Protein 6BQA (pdb70)

Sequence (102 aa):
STPIQQLLEHFLRQLQRKDPHGFFAFPVTDAIAPGYSMIIKHPMDFGTMKDKIVANEYKSVTEFKADFKLMCDNAMTYNRPDTVYYKLAKKILHAGFKMMSK

Structure (mmCIF, N/CA/C/O backbone):
data_6BQA
#
_entry.id   6BQA
#
_cell.length_a   24.785
_cell.length_b   34.114
_cell.length_c   39.867
_cell.angle_alpha   70.250
_cell.angle_beta   74.140
_cell.angle_gamma   74.560
#
_symmetry.space_group_name_H-M   'P 1'
#
loop_
_entity.id
_entity.type
_entity.pdbx_description
1 polymer 'Bromodomain-containing protein 9'
2 non-polymer 3-[6-(but-3-en-1-yl)-7-oxo-6,7-dihydro-1H-pyrrolo[2,3-c]pyridin-4-yl]-N,N-dimethylbenzamide
3 water water
#
loop_
_atom_site.group_PDB
_atom_site.id
_atom_site.type_symbol
_atom_site.label_atom_id
_atom_site.label_alt_id
_atom_site.label_comp_id
_atom_site.label_asym_id
_atom_site.label_entity_id
_atom_site.label_seq_id
_atom_site.pdbx_PDB_ins_code
_atom_site.Cartn_x
_atom_site.Cartn_y
_atom_site.Cartn_z
_atom_site.occupancy
_atom_site.B_iso_or_equiv
_atom_site.auth_seq_id
_atom_site.auth_comp_id
_atom_site.auth_asym_id
_atom_site.auth_atom_id
_atom_site.pdbx_PDB_model_num
ATOM 1 N N . SER A 1 1 ? -45.644 -51.779 -19.262 1.00 43.93 22 SER A N 1
ATOM 2 C CA . SER A 1 1 ? -46.657 -50.818 -18.844 1.00 44.94 22 SER A CA 1
ATOM 3 C C . SER A 1 1 ? -48.025 -51.224 -19.380 1.00 39.58 22 SER A C 1
ATOM 4 O O . SER A 1 1 ? -48.199 -51.415 -20.584 1.00 40.82 22 SER A O 1
ATOM 7 N N . THR A 1 2 ? -48.992 -51.359 -18.484 1.00 27.24 23 THR A N 1
ATOM 8 C CA . THR A 1 2 ? -50.333 -51.752 -18.880 1.00 21.23 23 THR A CA 1
ATOM 9 C C . THR A 1 2 ? -51.149 -50.530 -19.269 1.00 16.47 23 THR A C 1
ATOM 10 O O . THR A 1 2 ? -50.786 -49.393 -18.948 1.00 16.53 23 THR A O 1
ATOM 14 N N . PRO A 1 3 ? -52.265 -50.735 -19.972 1.00 15.49 24 PRO A N 1
ATOM 15 C CA . PRO A 1 3 ? -53.148 -49.599 -20.276 1.00 15.76 24 PRO A CA 1
ATOM 16 C C . PRO A 1 3 ? -53.561 -48.805 -19.048 1.00 13.59 24 PRO A C 1
ATOM 17 O O . PRO A 1 3 ? -53.607 -47.570 -19.104 1.00 13.46 24 PRO A O 1
ATOM 21 N N . ILE A 1 4 ? -53.862 -49.470 -17.931 1.00 14.12 25 ILE A N 1
ATOM 22 C CA . ILE A 1 4 ? -54.251 -48.724 -16.739 1.00 14.39 25 ILE A CA 1
ATOM 23 C C . ILE A 1 4 ? -53.092 -47.877 -16.229 1.00 12.84 25 ILE A C 1
ATOM 24 O O . ILE A 1 4 ? -53.273 -46.707 -15.877 1.00 11.72 25 ILE A O 1
ATOM 29 N N . GLN A 1 5 ? -51.881 -48.439 -16.198 1.00 13.22 26 GLN A N 1
ATOM 30 C CA . GLN A 1 5 ? -50.733 -47.649 -15.759 1.00 13.20 26 GLN A CA 1
ATOM 31 C C . GLN A 1 5 ? -50.549 -46.418 -16.642 1.00 12.69 26 GLN A C 1
ATOM 32 O O . GLN A 1 5 ? -50.261 -45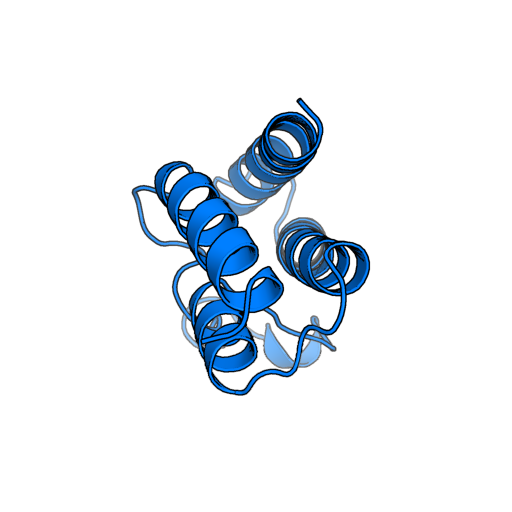.321 -16.147 1.00 13.10 26 GLN A O 1
ATOM 38 N N . GLN A 1 6 ? -50.727 -46.579 -17.955 1.00 13.14 27 GLN A N 1
ATOM 39 C CA . GLN A 1 6 ? -50.580 -45.451 -18.872 1.00 13.31 27 GLN A CA 1
ATOM 40 C C . GLN A 1 6 ? -51.612 -44.361 -18.595 1.00 11.23 27 GLN A C 1
ATOM 41 O O . GLN A 1 6 ? -51.287 -43.165 -18.618 1.00 12.34 27 GLN A O 1
ATOM 47 N N . LEU A 1 7 ? -52.867 -44.749 -18.358 1.00 11.69 28 LEU A N 1
ATOM 48 C CA . LEU A 1 7 ? -53.904 -43.763 -18.066 1.00 11.72 28 LEU A CA 1
ATOM 49 C C . LEU A 1 7 ? -53.624 -43.054 -16.748 1.00 10.30 28 LEU A C 1
ATOM 50 O O . LEU A 1 7 ? -53.778 -41.831 -16.647 1.00 10.82 28 LEU A O 1
ATOM 55 N N . LEU A 1 8 ? -53.206 -43.805 -15.728 1.00 10.18 29 LEU A N 1
ATOM 56 C CA . LEU A 1 8 ? -52.933 -43.185 -14.438 1.00 9.72 29 LEU A CA 1
ATOM 57 C C . LEU A 1 8 ? -51.731 -42.249 -14.508 1.00 10.45 29 LEU A C 1
ATOM 58 O O . LEU A 1 8 ? -51.730 -41.200 -13.852 1.00 10.44 29 LEU A O 1
ATOM 63 N N . GLU A 1 9 ? -50.696 -42.600 -15.278 1.00 10.80 30 GLU A N 1
ATOM 64 C CA . GLU A 1 9 ? -49.585 -41.669 -15.464 1.00 11.59 30 GLU A CA 1
ATOM 65 C C . GLU A 1 9 ? -50.065 -40.374 -16.104 1.00 10.68 30 GLU A C 1
ATOM 66 O O . GLU A 1 9 ? -49.597 -39.283 -15.752 1.00 11.63 30 GLU A O 1
ATOM 72 N N . HIS A 1 10 ? -51.004 -40.479 -17.049 1.00 11.19 31 HIS A N 1
ATOM 73 C CA . HIS A 1 10 ? -51.577 -39.297 -17.682 1.00 11.45 31 HIS A CA 1
ATOM 74 C C . HIS A 1 10 ? -52.338 -38.448 -16.666 1.00 10.41 31 HIS A C 1
ATOM 75 O O . HIS A 1 10 ? -52.123 -37.233 -16.572 1.00 11.62 31 HIS A O 1
ATOM 82 N N . PHE A 1 11 ? -53.232 -39.072 -15.886 1.00 10.95 32 PHE A N 1
ATOM 83 C CA . PHE A 1 11 ? -53.953 -38.322 -14.859 1.00 10.56 32 PHE A CA 1
ATOM 84 C C . PHE A 1 11 ? -52.990 -37.671 -13.874 1.00 10.32 32 PHE A C 1
ATOM 85 O O . PHE A 1 11 ? -53.167 -36.501 -13.501 1.00 10.67 32 PHE A O 1
ATOM 93 N N . LEU A 1 12 ? -51.966 -38.410 -13.433 1.00 10.19 33 LEU A N 1
ATOM 94 C CA . LEU A 1 12 ? -51.050 -37.860 -12.440 1.00 9.82 33 LEU A CA 1
ATOM 95 C C . LEU A 1 12 ? -50.305 -36.647 -12.990 1.00 10.35 33 LEU A C 1
ATOM 96 O O . LEU A 1 12 ? -50.126 -35.642 -12.286 1.00 10.67 33 LEU A O 1
ATOM 101 N N . ARG A 1 13 ? -49.868 -36.714 -14.249 1.00 10.74 34 ARG A N 1
ATOM 102 C CA . ARG A 1 13 ? -49.222 -35.557 -14.861 1.00 12.22 34 ARG A CA 1
ATOM 103 C C . ARG A 1 13 ? -50.143 -34.345 -14.830 1.00 11.53 34 ARG A C 1
ATOM 104 O O . ARG A 1 13 ? -49.726 -33.230 -14.486 1.00 12.58 34 ARG A O 1
ATOM 112 N N . GLN A 1 14 ? -51.408 -34.542 -15.195 1.00 11.71 35 GLN A N 1
ATOM 113 C CA . GLN A 1 14 ? -52.343 -33.424 -15.242 1.00 12.01 35 GLN A CA 1
ATOM 114 C C . GLN A 1 14 ? -52.637 -32.881 -13.847 1.00 11.24 35 GLN A C 1
ATOM 115 O O . GLN A 1 14 ? -52.790 -31.664 -13.669 1.00 12.95 35 GLN A O 1
ATOM 121 N N . LEU A 1 15 ? -52.729 -33.766 -12.850 1.00 11.13 36 LEU A N 1
ATOM 122 C CA . LEU A 1 15 ? -52.988 -33.316 -11.486 1.00 11.17 36 LEU A CA 1
ATOM 123 C C . LEU A 1 15 ? -51.808 -32.533 -10.928 1.00 10.50 36 LEU A C 1
ATOM 124 O O . LEU A 1 15 ? -51.997 -31.495 -10.280 1.00 10.90 36 LEU A O 1
ATOM 129 N N . GLN A 1 16 ? -50.582 -32.993 -11.186 1.00 10.58 37 GLN A N 1
ATOM 130 C CA . GLN A 1 16 ? -49.411 -32.323 -10.625 1.00 11.75 37 GLN A CA 1
ATOM 131 C C . GLN A 1 16 ? -49.221 -30.930 -11.208 1.00 12.37 37 GLN A C 1
ATOM 132 O O . GLN A 1 16 ? -48.680 -30.043 -10.532 1.00 13.35 37 GLN A O 1
ATOM 138 N N . ARG A 1 17 ? -49.666 -30.713 -12.449 1.00 11.94 38 ARG A N 1
ATOM 139 C CA . ARG A 1 17 ? -49.620 -29.375 -13.028 1.00 13.82 38 ARG A CA 1
ATOM 140 C C . ARG A 1 17 ? -50.420 -28.379 -12.200 1.00 12.13 38 ARG A C 1
ATOM 141 O O . ARG A 1 17 ? -50.159 -27.172 -12.265 1.00 13.76 38 ARG A O 1
ATOM 149 N N . LYS A 1 18 ? -51.419 -28.853 -11.456 1.00 11.08 39 LYS A N 1
ATOM 150 C CA . LYS A 1 18 ? -52.241 -27.986 -10.620 1.00 10.99 39 LYS A CA 1
ATOM 151 C C . LYS A 1 18 ? -51.588 -27.650 -9.283 1.00 10.53 39 LYS A C 1
ATOM 152 O O . LYS A 1 18 ? -52.189 -26.917 -8.485 1.00 11.53 39 LYS A O 1
ATOM 158 N N . ASP A 1 19 ? -50.382 -28.167 -9.027 1.00 9.73 40 ASP A N 1
ATOM 159 C CA . ASP A 1 19 ? -49.619 -27.907 -7.805 1.00 10.68 40 ASP A CA 1
ATOM 160 C C . ASP A 1 19 ? -48.246 -27.370 -8.206 1.00 9.27 40 ASP A C 1
ATOM 161 O O . ASP A 1 19 ? -47.219 -28.031 -8.011 1.00 10.59 40 ASP A O 1
ATOM 166 N N . PRO A 1 20 ? -48.193 -26.157 -8.764 1.00 10.20 41 PRO A N 1
ATOM 167 C CA . PRO A 1 20 ? -46.911 -25.656 -9.289 1.00 10.80 41 PRO A CA 1
ATOM 168 C C . PRO A 1 20 ? -45.842 -25.425 -8.230 1.00 9.64 41 PRO A C 1
ATOM 169 O O . PRO A 1 20 ? -44.654 -25.462 -8.568 1.00 11.34 41 PRO A O 1
ATOM 173 N N . HIS A 1 21 ? -46.209 -25.188 -6.971 1.00 9.82 42 HIS A N 1
ATOM 174 C CA . HIS A 1 21 ? -45.225 -25.063 -5.898 1.00 10.56 42 HIS A CA 1
ATOM 175 C C . HIS A 1 21 ? -44.731 -26.407 -5.378 1.00 10.61 42 HIS A C 1
ATOM 176 O O . HIS A 1 21 ? -43.794 -26.439 -4.570 1.00 12.05 42 HIS A O 1
ATOM 183 N N . GLY A 1 22 ? -45.338 -27.512 -5.798 1.00 9.67 43 GLY A N 1
ATOM 184 C CA . GLY A 1 22 ? -44.918 -28.815 -5.326 1.00 9.56 43 GLY A CA 1
ATOM 185 C C . GLY A 1 22 ? -45.228 -29.112 -3.874 1.00 8.72 43 GLY A C 1
ATOM 186 O O . GLY A 1 22 ? -44.569 -29.969 -3.277 1.00 9.14 43 GLY A O 1
ATOM 187 N N . PHE A 1 23 ? -46.255 -28.478 -3.298 1.00 8.84 44 PHE A N 1
ATOM 188 C CA . PHE A 1 23 ? -46.596 -28.768 -1.910 1.00 9.02 44 PHE A CA 1
ATOM 189 C C . PHE A 1 23 ? -47.001 -30.231 -1.717 1.00 8.71 44 PHE A C 1
ATOM 190 O O . PHE A 1 23 ? -46.775 -30.799 -0.635 1.00 9.41 44 PHE A O 1
ATOM 198 N N . PHE A 1 24 ? -47.633 -30.837 -2.730 1.00 9.16 45 PHE A N 1
ATOM 199 C CA . PHE A 1 24 ? -48.068 -32.227 -2.704 1.00 8.70 45 PHE A CA 1
ATOM 200 C C . PHE A 1 24 ? -47.034 -33.195 -3.297 1.00 8.13 45 PHE A C 1
ATOM 201 O O . PHE A 1 24 ? -47.332 -34.387 -3.458 1.00 9.02 45 PHE A O 1
ATOM 209 N N . ALA A 1 25 ? -45.817 -32.736 -3.600 1.00 8.47 46 ALA A N 1
ATOM 210 C CA . ALA A 1 25 ? -44.892 -33.556 -4.383 1.00 8.37 46 ALA A CA 1
ATOM 211 C C . ALA A 1 25 ? -44.329 -34.739 -3.600 1.00 8.52 46 ALA A C 1
ATOM 212 O O . ALA A 1 25 ? -44.051 -35.792 -4.200 1.00 9.28 46 ALA A O 1
ATOM 214 N N . PHE A 1 26 ? -44.135 -34.593 -2.293 1.00 8.41 47 PHE A N 1
ATOM 215 C CA . PHE A 1 26 ? -43.426 -35.574 -1.484 1.00 8.71 47 PHE A CA 1
ATOM 216 C C . PHE A 1 26 ? -44.125 -35.740 -0.141 1.00 8.46 47 PHE A C 1
ATOM 217 O O . PHE A 1 26 ? -44.905 -34.873 0.274 1.00 9.36 47 PHE A O 1
ATOM 225 N N . PRO A 1 27 ? -43.870 -36.841 0.565 1.00 8.50 48 PRO A N 1
ATOM 226 C CA . PRO A 1 27 ? -44.472 -36.989 1.899 1.00 9.44 48 PRO A CA 1
ATOM 227 C C . PRO A 1 27 ? -44.185 -35.779 2.788 1.00 8.75 48 PRO A C 1
ATOM 228 O O . PRO A 1 27 ? -43.076 -35.246 2.797 1.00 9.32 48 PRO A O 1
ATOM 232 N N . VAL A 1 28 ? -45.200 -35.360 3.557 1.00 9.56 49 VAL A N 1
ATOM 233 C CA . VAL A 1 28 ? -45.036 -34.264 4.519 1.00 9.55 49 VAL A CA 1
ATOM 234 C C . VAL A 1 28 ? -44.182 -34.728 5.694 1.00 10.89 49 VAL A C 1
ATOM 235 O O . VAL A 1 28 ? -44.452 -35.772 6.301 1.00 11.49 49 VAL A O 1
ATOM 239 N N . THR A 1 29 ? -43.159 -33.949 6.039 1.00 10.82 50 THR A N 1
ATOM 240 C CA . THR A 1 29 ? -42.339 -34.261 7.205 1.00 10.88 50 THR A CA 1
ATOM 241 C C . THR A 1 29 ? -42.836 -33.515 8.442 1.00 10.37 50 THR A C 1
ATOM 242 O O . THR A 1 29 ? -43.422 -32.434 8.348 1.00 11.41 50 THR A O 1
ATOM 246 N N . ASP A 1 30 ? -42.571 -34.099 9.615 1.00 12.02 51 ASP A N 1
ATOM 247 C CA . ASP A 1 30 ? -42.946 -33.447 10.868 1.00 12.18 51 ASP A CA 1
ATOM 248 C C . ASP A 1 30 ? -42.167 -32.156 11.087 1.00 12.58 51 ASP A C 1
ATOM 249 O O . ASP A 1 30 ? -42.646 -31.256 11.787 1.00 14.26 51 ASP A O 1
ATOM 254 N N . ALA A 1 31 ? -40.966 -32.046 10.515 1.00 13.11 52 ALA A N 1
ATOM 255 C CA . ALA A 1 31 ? -40.223 -30.797 10.637 1.00 14.33 52 ALA A CA 1
ATOM 256 C C . ALA A 1 31 ? -40.963 -29.652 9.961 1.00 13.99 52 ALA A C 1
ATOM 257 O O . ALA A 1 31 ? -40.980 -28.525 10.472 1.00 15.38 52 ALA A O 1
ATOM 259 N N . ILE A 1 32 ? -41.576 -29.922 8.807 1.00 12.92 53 ILE A N 1
ATOM 260 C CA . ILE A 1 32 ? -42.333 -28.895 8.103 1.00 12.65 53 ILE A CA 1
ATOM 261 C C . ILE A 1 32 ? -43.684 -28.663 8.766 1.00 12.05 53 ILE A C 1
ATOM 262 O O . ILE A 1 32 ? -44.167 -27.526 8.830 1.00 14.89 53 ILE A O 1
ATOM 267 N N . ALA A 1 33 ? -44.317 -29.729 9.250 1.00 11.98 54 ALA A N 1
ATOM 268 C CA . ALA A 1 33 ? -45.677 -29.682 9.782 1.00 11.49 54 ALA A CA 1
ATOM 269 C C . ALA A 1 33 ? -45.665 -30.372 11.140 1.00 10.96 54 ALA A C 1
ATOM 270 O O . ALA A 1 33 ? -45.859 -31.592 11.23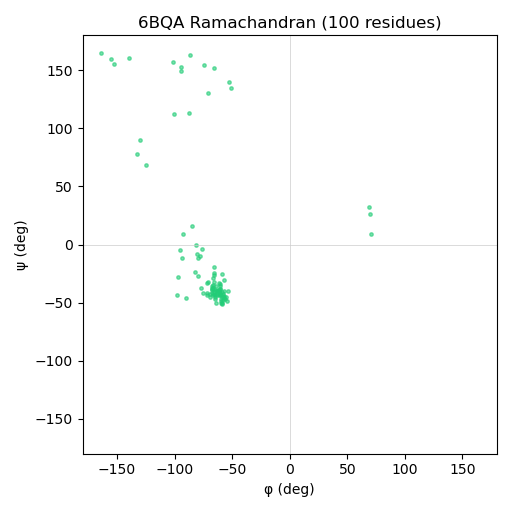1 1.00 11.78 54 ALA A O 1
ATOM 272 N N . PRO A 1 34 ? -45.424 -29.626 12.218 1.00 12.66 55 PRO A N 1
ATOM 273 C CA . PRO A 1 34 ? -45.239 -30.254 13.533 1.00 12.50 55 PRO A CA 1
ATOM 274 C C . PRO A 1 34 ? -46.356 -31.224 13.892 1.00 12.77 55 PRO A C 1
ATOM 275 O O . PRO A 1 34 ? -47.543 -30.932 13.724 1.00 14.29 55 PRO A O 1
ATOM 279 N N . GLY A 1 35 ? -45.957 -32.394 14.395 1.00 13.17 56 GLY A N 1
ATOM 280 C CA . GLY A 1 35 ? -46.894 -33.413 14.831 1.00 13.84 56 GLY A CA 1
ATOM 281 C C . GLY A 1 35 ? -47.671 -34.109 13.735 1.00 12.94 56 GLY A C 1
ATOM 282 O O . GLY A 1 35 ? -48.586 -34.880 14.043 1.00 14.45 56 GLY A O 1
ATOM 283 N N . TYR A 1 36 ? -47.323 -33.885 12.465 1.00 12.60 57 TYR A N 1
ATOM 284 C CA . TYR A 1 36 ? -48.137 -34.385 11.357 1.00 11.41 57 TYR A CA 1
ATOM 285 C C . TYR A 1 36 ? -48.370 -35.889 11.457 1.00 12.31 57 TYR A C 1
ATOM 286 O O . TYR A 1 36 ? -49.505 -36.361 11.317 1.00 13.44 57 TYR A O 1
ATOM 295 N N . SER A 1 37 ? -47.303 -36.661 11.689 1.00 13.13 58 SER A N 1
ATOM 296 C CA . SER A 1 37 ? -47.397 -38.117 11.656 1.00 13.96 58 SER A CA 1
ATOM 297 C C . SER A 1 37 ? -48.268 -38.682 12.769 1.00 15.70 58 SER A C 1
ATOM 298 O O . SER A 1 37 ? -48.710 -39.832 12.670 1.00 17.58 58 SER A O 1
ATOM 301 N N . MET A 1 38 ? -48.512 -37.917 13.826 1.00 15.04 59 MET A N 1
ATOM 302 C CA . MET A 1 38 ? -49.382 -38.381 14.897 1.00 16.61 59 MET A CA 1
ATOM 303 C C . MET A 1 38 ? -50.827 -37.938 14.715 1.00 19.25 59 MET A C 1
ATOM 304 O O . MET A 1 38 ? -51.712 -38.443 15.416 1.00 22.67 59 MET A O 1
ATOM 309 N N . ILE A 1 39 ? -51.084 -37.026 13.784 1.00 15.31 60 ILE A N 1
ATOM 310 C CA . ILE A 1 39 ? -52.431 -36.573 13.476 1.00 16.15 60 ILE A CA 1
ATOM 311 C C . ILE A 1 39 ? -53.004 -37.299 12.266 1.00 16.18 60 ILE A C 1
ATOM 312 O O . ILE A 1 39 ? -54.162 -37.718 12.282 1.00 19.49 60 ILE A O 1
ATOM 317 N N . ILE A 1 40 ? -52.204 -37.462 11.218 1.00 12.58 61 ILE A N 1
ATOM 318 C CA . ILE A 1 40 ? -52.649 -38.036 9.955 1.00 12.40 61 ILE A CA 1
ATOM 319 C C . ILE A 1 40 ? -52.206 -39.493 9.921 1.00 13.35 61 ILE A C 1
ATOM 320 O O . ILE A 1 40 ? -51.009 -39.786 9.825 1.00 15.81 61 ILE A O 1
ATOM 325 N N . LYS A 1 41 ? -53.173 -40.413 9.974 1.00 14.21 62 LYS A N 1
ATOM 326 C CA . LYS A 1 41 ? -52.857 -41.830 10.095 1.00 14.15 62 LYS A CA 1
ATOM 327 C C . LYS A 1 41 ? -52.505 -42.498 8.771 1.00 13.38 62 LYS A C 1
ATOM 328 O O . LYS A 1 41 ? -51.816 -43.525 8.781 1.00 14.26 62 LYS A O 1
ATOM 334 N N . HIS A 1 42 ? -52.951 -41.951 7.643 1.00 11.55 63 HIS A N 1
ATOM 335 C CA . HIS A 1 42 ? -52.730 -42.554 6.331 1.00 11.55 63 HIS A CA 1
ATOM 336 C C . HIS A 1 42 ? -52.229 -41.471 5.388 1.00 9.91 63 HIS A C 1
ATOM 337 O O . HIS A 1 42 ? -52.990 -40.943 4.568 1.00 10.33 63 HIS A O 1
ATOM 344 N N . PRO A 1 43 ? -50.953 -41.114 5.482 1.00 9.94 64 PRO A N 1
ATOM 345 C CA . PRO A 1 43 ? -50.418 -40.042 4.630 1.00 9.65 64 PRO A CA 1
ATOM 346 C C . PRO A 1 43 ? -50.414 -40.433 3.158 1.00 9.30 64 PRO A C 1
ATOM 347 O O . PRO A 1 43 ? -50.333 -41.615 2.810 1.00 10.22 64 PRO A O 1
ATOM 351 N N . MET A 1 44 ? -50.520 -39.425 2.293 1.00 9.49 65 MET A N 1
ATOM 352 C CA . MET A 1 44 ? -50.440 -39.648 0.859 1.00 9.16 65 MET A CA 1
ATOM 353 C C . MET A 1 44 ? -49.929 -38.377 0.192 1.00 9.26 65 MET A C 1
ATOM 354 O O . MET A 1 44 ? -50.082 -37.270 0.722 1.00 9.38 65 MET A O 1
ATOM 359 N N . ASP A 1 45 ? -49.321 -38.548 -0.983 1.00 9.24 66 ASP A N 1
ATOM 360 C CA . ASP A 1 45 ? -48.711 -37.458 -1.744 1.00 9.65 66 ASP A CA 1
ATOM 361 C C . ASP A 1 45 ? -48.480 -37.956 -3.167 1.00 8.86 66 ASP A C 1
ATOM 362 O O . ASP A 1 45 ? -48.532 -39.158 -3.431 1.00 9.12 66 ASP A O 1
ATOM 367 N N . PHE A 1 46 ? -48.218 -37.015 -4.089 1.00 8.85 67 PHE A N 1
ATOM 368 C CA . PHE A 1 46 ? -48.079 -37.377 -5.500 1.00 9.00 67 PHE A CA 1
ATOM 369 C C . PHE A 1 46 ? -46.855 -38.263 -5.758 1.00 8.92 67 PHE A C 1
ATOM 370 O O . PHE A 1 46 ? -46.870 -39.066 -6.703 1.00 9.94 67 PHE A O 1
ATOM 378 N N . GLY A 1 47 ? -45.773 -38.093 -4.990 1.00 9.75 68 GLY A N 1
ATOM 379 C CA . GLY A 1 47 ? -44.599 -38.930 -5.195 1.00 10.58 68 GLY A CA 1
ATOM 380 C C . GLY A 1 47 ? -44.864 -40.380 -4.845 1.00 10.29 68 GLY A C 1
ATOM 381 O O . GLY A 1 47 ? -44.466 -41.298 -5.577 1.00 10.68 68 GLY A O 1
ATOM 382 N N . THR A 1 48 ? -45.550 -40.603 -3.721 1.00 9.92 69 THR A N 1
ATOM 383 C CA . THR A 1 48 ? -45.991 -41.946 -3.369 1.00 9.92 69 THR A CA 1
ATOM 384 C C . THR A 1 48 ? -46.932 -42.514 -4.428 1.00 9.21 69 THR A C 1
ATOM 385 O O . THR A 1 48 ? -46.835 -43.696 -4.786 1.00 9.86 69 THR A O 1
ATOM 389 N N . MET A 1 49 ? -47.857 -41.692 -4.936 1.00 9.07 70 MET A N 1
ATOM 390 C CA . MET A 1 49 ? -48.777 -42.164 -5.969 1.00 9.42 70 MET A CA 1
ATOM 391 C C . MET A 1 49 ? -48.028 -42.614 -7.220 1.00 8.65 70 MET A C 1
ATOM 392 O O . MET A 1 49 ? -48.354 -43.655 -7.802 1.00 9.45 70 MET A O 1
ATOM 397 N N . LYS A 1 50 ? -47.014 -41.849 -7.646 1.00 9.07 71 LYS A N 1
ATOM 398 C CA . LYS A 1 50 ? -46.201 -42.260 -8.791 1.00 9.64 71 LYS A CA 1
ATOM 399 C C . LYS A 1 50 ? -45.556 -43.619 -8.544 1.00 9.71 71 LYS A C 1
ATOM 400 O O . LYS A 1 50 ? -45.584 -44.505 -9.410 1.00 10.30 71 LYS A O 1
ATOM 406 N N . ASP A 1 51 ? -44.952 -43.796 -7.367 1.00 9.66 72 ASP A N 1
ATOM 407 C CA . ASP A 1 51 ? -44.326 -45.077 -7.061 1.00 9.58 72 ASP A CA 1
ATOM 408 C C . ASP A 1 51 ? -45.347 -46.210 -7.089 1.00 9.40 72 ASP A C 1
ATOM 409 O O . ASP A 1 51 ? -45.043 -47.320 -7.548 1.00 10.46 72 ASP A O 1
ATOM 414 N N . LYS A 1 52 ? -46.565 -45.952 -6.609 1.00 9.18 73 LYS A N 1
ATOM 415 C CA . LYS A 1 52 ? -47.602 -46.979 -6.633 1.00 9.83 73 LYS A CA 1
ATOM 416 C C . LYS A 1 52 ? -48.035 -47.323 -8.059 1.00 9.64 73 LYS A C 1
ATOM 417 O O . LYS A 1 52 ? -48.299 -48.494 -8.357 1.00 10.54 73 LYS A O 1
ATOM 423 N N . ILE A 1 53 ? -48.122 -46.328 -8.952 1.00 9.75 74 ILE A N 1
ATOM 424 C CA . ILE A 1 53 ? -48.417 -46.634 -10.353 1.00 10.49 74 ILE A CA 1
ATOM 425 C C . ILE A 1 53 ? -47.360 -47.570 -10.916 1.00 10.75 74 ILE A C 1
ATOM 426 O O . ILE A 1 53 ? -47.674 -48.608 -11.515 1.00 11.86 74 ILE A O 1
ATOM 431 N N . VAL A 1 54 ? -46.086 -47.205 -10.747 1.00 10.60 75 VAL A N 1
ATOM 432 C CA . VAL A 1 54 ? -44.996 -47.968 -11.346 1.00 11.85 75 VAL A CA 1
ATOM 433 C C . VAL A 1 54 ? -44.938 -49.375 -10.761 1.00 11.30 75 VAL A C 1
ATOM 434 O O . VAL A 1 54 ? -44.625 -50.348 -11.463 1.00 13.35 75 VAL A O 1
ATOM 438 N N . ALA A 1 55 ? -45.250 -49.506 -9.469 1.00 11.17 76 ALA A N 1
ATOM 439 C CA . ALA A 1 55 ? -45.290 -50.801 -8.798 1.00 11.89 76 ALA A CA 1
ATOM 440 C C . ALA A 1 55 ? -46.534 -51.611 -9.140 1.00 10.96 76 ALA A C 1
ATOM 441 O O . ALA A 1 55 ? -46.635 -52.763 -8.698 1.00 12.93 76 ALA A O 1
ATOM 443 N N . ASN A 1 56 ? -47.463 -51.045 -9.916 1.00 12.35 77 ASN A N 1
ATOM 444 C CA . ASN A 1 56 ? -48.684 -51.721 -10.355 1.00 13.09 77 ASN A CA 1
ATOM 445 C C . ASN A 1 56 ? -49.668 -51.978 -9.215 1.00 12.57 77 ASN A C 1
ATOM 446 O O . ASN A 1 56 ? -50.415 -52.960 -9.244 1.00 14.08 77 ASN A O 1
ATOM 451 N N . GLU A 1 57 ? -49.696 -51.088 -8.222 1.00 11.45 78 GLU A N 1
ATOM 452 C CA . GLU A 1 57 ? -50.598 -51.249 -7.085 1.00 12.02 78 GLU A CA 1
ATOM 453 C C . GLU A 1 57 ? -52.026 -50.815 -7.387 1.00 12.59 78 GLU A C 1
ATOM 454 O O . GLU A 1 57 ? -52.960 -51.299 -6.733 1.00 15.31 78 GLU A O 1
ATOM 460 N N . TYR A 1 58 ? -52.230 -49.893 -8.326 1.00 10.18 79 TYR A N 1
ATOM 461 C CA . TYR A 1 58 ? -53.577 -49.434 -8.650 1.00 9.70 79 TYR A CA 1
ATOM 462 C C . TYR A 1 58 ? -54.163 -50.355 -9.714 1.00 11.14 79 TYR A C 1
ATOM 463 O O . TYR A 1 58 ? -53.681 -50.394 -10.852 1.00 14.32 79 TYR A O 1
ATOM 472 N N . LYS A 1 59 ? -55.200 -51.102 -9.349 1.00 11.28 80 LYS A N 1
ATOM 473 C CA . LYS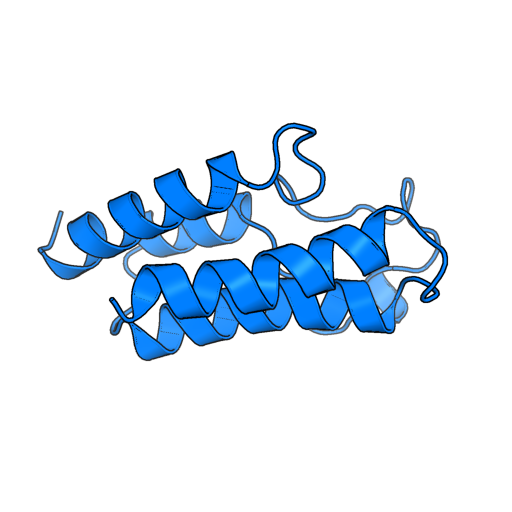 A 1 59 ? -55.837 -52.015 -10.285 1.00 12.19 80 LYS A CA 1
ATOM 474 C C . LYS A 1 59 ? -57.057 -51.408 -10.964 1.00 12.93 80 LYS A C 1
ATOM 475 O O . LYS A 1 59 ? -57.632 -52.047 -11.854 1.00 15.47 80 LYS A O 1
ATOM 481 N N . SER A 1 60 ? -57.455 -50.197 -10.574 1.00 12.64 81 SER A N 1
ATOM 482 C CA . SER A 1 60 ? -58.580 -49.507 -11.185 1.00 12.87 81 SER A CA 1
ATOM 483 C C . SER A 1 60 ? -58.415 -48.009 -10.990 1.00 11.26 81 SER A C 1
ATOM 484 O O . SER A 1 60 ? -57.702 -47.550 -10.090 1.00 11.82 81 SER A O 1
ATOM 487 N N . VAL A 1 61 ? -59.105 -47.244 -11.837 1.00 12.61 82 VAL A N 1
ATOM 488 C CA . VAL A 1 61 ? -59.137 -45.796 -11.667 1.0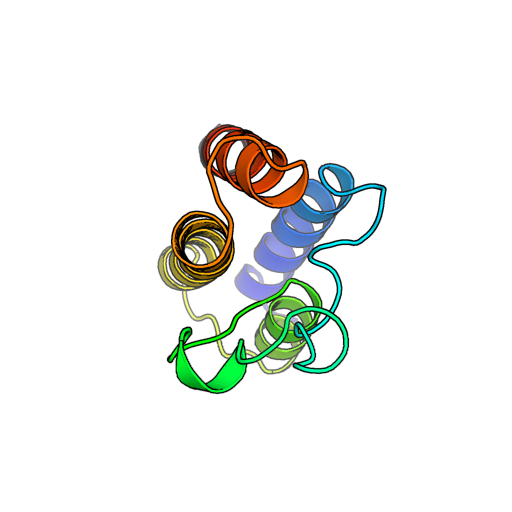0 11.66 82 VAL A CA 1
ATOM 489 C C . VAL A 1 61 ? -59.739 -45.432 -10.313 1.00 10.88 82 VAL A C 1
ATOM 490 O O . VAL A 1 61 ? -59.325 -44.457 -9.670 1.00 11.40 82 VAL A O 1
ATOM 494 N N . THR A 1 62 ? -60.731 -46.205 -9.858 1.00 10.71 83 THR A N 1
ATOM 495 C CA . THR A 1 62 ? -61.349 -45.938 -8.560 1.00 10.73 83 THR A CA 1
ATOM 496 C C . THR A 1 62 ? -60.322 -45.955 -7.426 1.00 9.65 83 THR A C 1
ATOM 497 O O . THR A 1 62 ? -60.335 -45.080 -6.550 1.00 9.74 83 THR A O 1
ATOM 501 N N . GLU A 1 63 ? -59.421 -46.944 -7.418 1.00 9.63 84 GLU A N 1
ATOM 502 C CA . GLU A 1 63 ? -58.389 -46.997 -6.380 1.00 9.88 84 GLU A CA 1
ATOM 503 C C . GLU A 1 63 ? -57.476 -45.776 -6.437 1.00 8.78 84 GLU A C 1
ATOM 504 O O . GLU A 1 63 ? -57.076 -45.237 -5.396 1.00 9.34 84 GLU A O 1
ATOM 510 N N . PHE A 1 64 ? -57.127 -45.341 -7.650 1.00 9.04 85 PHE A N 1
ATOM 511 C CA . PHE A 1 64 ? -56.268 -44.170 -7.815 1.00 8.84 85 PHE A CA 1
ATOM 512 C C . PHE A 1 64 ? -56.954 -42.907 -7.299 1.00 9.23 85 PHE A C 1
ATOM 513 O O . PHE A 1 64 ? -56.360 -42.119 -6.550 1.00 9.65 85 PHE A O 1
ATOM 521 N N . LYS A 1 65 ? -58.216 -42.709 -7.682 1.00 9.13 86 LYS A N 1
ATOM 522 C CA . LYS A 1 65 ? -58.955 -41.531 -7.232 1.00 9.00 86 LYS A CA 1
ATOM 523 C C . LYS A 1 65 ? -59.085 -41.497 -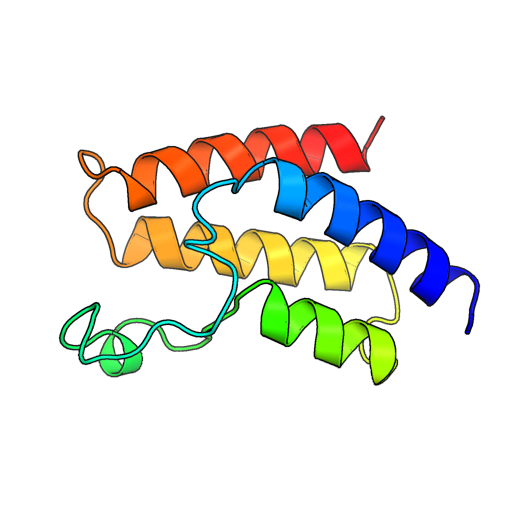5.718 1.00 8.98 86 LYS A C 1
ATOM 524 O O . LYS A 1 65 ? -59.059 -40.412 -5.118 1.00 9.49 86 LYS A O 1
ATOM 530 N N . ALA A 1 66 ? -59.202 -42.664 -5.082 1.00 9.07 87 ALA A N 1
ATOM 531 C CA . ALA A 1 66 ? -59.314 -42.690 -3.630 1.00 9.03 87 ALA A CA 1
ATOM 532 C C . ALA A 1 66 ? -58.034 -42.195 -2.963 1.00 8.02 87 ALA A C 1
ATOM 533 O O . ALA A 1 66 ? -58.097 -41.519 -1.928 1.00 9.33 87 ALA A O 1
ATOM 535 N N . ASP A 1 67 ? -56.863 -42.538 -3.514 1.00 8.63 88 ASP A N 1
ATOM 536 C CA . ASP A 1 67 ? -55.618 -42.016 -2.957 1.00 8.70 88 ASP A CA 1
ATOM 537 C C . ASP A 1 67 ? -55.503 -40.514 -3.185 1.00 8.40 88 ASP A C 1
ATOM 538 O O . ASP A 1 67 ? -55.025 -39.786 -2.307 1.00 9.01 88 ASP A O 1
ATOM 543 N N . PHE A 1 68 ? -55.926 -40.027 -4.356 1.00 8.51 89 PHE A N 1
ATOM 544 C CA . PHE A 1 68 ? -55.925 -38.589 -4.590 1.00 8.76 89 PHE A CA 1
ATOM 545 C C . PHE A 1 68 ? -56.801 -37.871 -3.568 1.00 8.62 89 PHE A C 1
ATOM 546 O O . PHE A 1 68 ? -56.398 -36.856 -2.977 1.00 8.91 89 PHE A O 1
ATOM 554 N N . LYS A 1 69 ? -58.011 -38.386 -3.340 1.00 8.42 90 LYS A N 1
ATOM 555 C CA . LYS A 1 69 ? -58.906 -37.775 -2.365 1.00 8.92 90 LYS A CA 1
ATOM 556 C C . LYS A 1 69 ? -58.333 -37.850 -0.953 1.00 8.56 90 LYS A C 1
ATOM 557 O O . LYS A 1 69 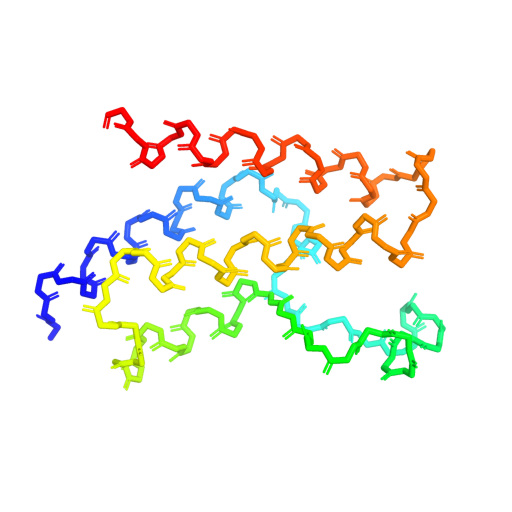? -58.460 -36.897 -0.173 1.00 9.77 90 LYS A O 1
ATOM 563 N N . LEU A 1 70 ? -57.715 -38.979 -0.599 1.00 9.08 91 LEU A N 1
ATOM 564 C CA . LEU A 1 70 ? -57.071 -39.110 0.706 1.00 9.60 91 LEU A CA 1
ATOM 565 C C . LEU A 1 70 ? -56.039 -38.008 0.915 1.00 9.63 91 LEU A C 1
ATOM 566 O O . LEU A 1 70 ? -55.980 -37.383 1.981 1.00 9.57 91 LEU A O 1
ATOM 571 N N . MET A 1 71 ? -55.201 -37.780 -0.091 1.00 9.27 92 MET A N 1
ATOM 572 C CA . MET A 1 71 ? -54.196 -36.726 -0.017 1.00 9.68 92 MET A CA 1
ATOM 573 C C . MET A 1 71 ? -54.834 -35.367 0.281 1.00 9.09 92 MET A C 1
ATOM 574 O O . MET A 1 71 ? -54.344 -34.602 1.122 1.00 9.13 92 MET A O 1
ATOM 579 N N . CYS A 1 72 ? -55.928 -35.046 -0.414 1.00 9.24 93 CYS A N 1
ATOM 580 C CA . CYS A 1 72 ? -56.585 -33.753 -0.215 1.00 9.44 93 CYS A CA 1
ATOM 581 C C . CYS A 1 72 ? -57.298 -33.687 1.135 1.00 8.93 93 CYS A C 1
ATOM 582 O O . CYS A 1 72 ? -57.252 -32.654 1.826 1.00 9.68 93 CYS A O 1
ATOM 585 N N . ASP A 1 73 ? -57.972 -34.779 1.520 1.00 9.20 94 ASP A N 1
ATOM 586 C CA . ASP A 1 73 ? -58.652 -34.819 2.813 1.00 9.90 94 ASP A CA 1
ATOM 587 C C . ASP A 1 73 ? -57.664 -34.660 3.968 1.00 9.41 94 ASP A C 1
ATOM 588 O O . ASP A 1 73 ? -57.958 -33.976 4.958 1.00 9.96 94 ASP A O 1
ATOM 593 N N . ASN A 1 74 ? -56.488 -35.290 3.869 1.00 9.65 95 ASN A N 1
ATOM 594 C CA . ASN A 1 74 ? -55.484 -35.116 4.919 1.00 9.90 95 ASN A CA 1
ATOM 595 C C . ASN A 1 74 ? -55.127 -33.645 5.080 1.00 9.38 95 ASN A C 1
ATOM 596 O O . ASN A 1 74 ? -54.982 -33.149 6.205 1.00 9.94 95 ASN A O 1
ATOM 601 N N . ALA A 1 75 ? -54.971 -32.936 3.957 1.00 9.70 96 ALA A N 1
ATOM 602 C CA . ALA A 1 75 ? -54.605 -31.528 4.013 1.00 9.42 96 ALA A CA 1
ATOM 603 C C . ALA A 1 75 ? -55.709 -30.683 4.633 1.00 9.95 96 ALA A C 1
ATOM 604 O O . ALA A 1 75 ? -55.418 -29.696 5.321 1.00 11.42 96 ALA A O 1
ATOM 606 N N . MET A 1 76 ? -56.971 -31.032 4.391 1.00 9.74 97 MET A N 1
ATOM 607 C CA . MET A 1 76 ? -58.085 -30.306 4.983 1.00 10.04 97 MET A CA 1
ATOM 608 C C . MET A 1 76 ? -58.346 -30.696 6.429 1.00 10.24 97 MET A C 1
ATOM 609 O O . MET A 1 76 ? -59.109 -30.004 7.108 1.00 15.08 97 MET A O 1
ATOM 614 N N . THR A 1 77 ? -57.740 -31.772 6.918 1.00 10.54 98 THR A N 1
ATOM 615 C CA . THR A 1 77 ? -57.811 -32.147 8.325 1.00 11.97 98 THR A CA 1
ATOM 616 C C . THR A 1 77 ? -56.685 -31.515 9.134 1.00 11.24 98 THR A C 1
ATOM 617 O O . THR A 1 77 ? -56.920 -30.982 10.221 1.00 13.65 98 THR A O 1
ATOM 621 N N . TYR A 1 78 ? -55.457 -31.571 8.619 1.00 10.87 99 TYR A N 1
ATOM 622 C CA . TYR A 1 78 ? -54.314 -31.090 9.387 1.00 11.70 99 TYR A CA 1
ATOM 623 C C . TYR A 1 78 ? -54.252 -29.566 9.423 1.00 10.26 99 TYR A C 1
ATOM 624 O O . TYR A 1 78 ? -53.919 -28.978 10.458 1.00 12.16 99 TYR A O 1
ATOM 633 N N . ASN A 1 79 ? -54.526 -28.915 8.295 1.00 10.53 100 ASN A N 1
ATOM 634 C CA . ASN A 1 79 ? -54.394 -27.471 8.161 1.00 10.40 100 ASN A CA 1
ATOM 635 C C . ASN A 1 79 ? -55.723 -26.771 8.427 1.00 11.78 100 ASN A C 1
ATOM 636 O O . ASN A 1 79 ? -56.795 -27.311 8.149 1.00 12.75 100 ASN A O 1
ATOM 641 N N . ARG A 1 80 ? -55.641 -25.526 8.952 1.00 12.65 101 ARG A N 1
ATOM 642 C CA . ARG A 1 80 ? -56.821 -24.699 9.162 1.00 13.05 101 ARG A CA 1
ATOM 643 C C . ARG A 1 80 ? -57.336 -24.144 7.831 1.00 12.25 101 ARG A C 1
ATOM 644 O O . ARG A 1 80 ? -56.570 -23.988 6.878 1.00 12.35 101 ARG A O 1
ATOM 652 N N . PRO A 1 81 ? -58.635 -23.833 7.747 1.00 13.07 102 PRO A N 1
ATOM 653 C CA . PRO A 1 81 ? -59.197 -23.364 6.466 1.00 13.35 102 PRO A CA 1
ATOM 654 C C . PRO A 1 81 ? -58.532 -22.127 5.879 1.00 12.53 102 PRO A C 1
ATOM 655 O O . PRO A 1 81 ? -58.502 -21.990 4.650 1.00 15.32 102 PRO A O 1
ATOM 659 N N . ASP A 1 82 ? -57.993 -21.225 6.695 1.00 13.67 103 ASP A N 1
ATOM 660 C CA . ASP A 1 82 ? -57.442 -19.983 6.157 1.00 14.40 103 ASP A CA 1
ATOM 661 C C . ASP A 1 82 ? -56.000 -20.104 5.664 1.00 17.57 103 ASP A C 1
ATOM 662 O O . ASP A 1 82 ? -55.353 -19.074 5.450 1.00 27.37 103 ASP A O 1
ATOM 667 N N . THR A 1 83 ? -55.490 -21.312 5.449 1.00 12.58 104 THR A N 1
ATOM 668 C CA . THR A 1 83 ? -54.103 -21.510 5.052 1.00 11.97 104 THR A CA 1
ATOM 669 C C . THR A 1 83 ? -53.991 -21.781 3.555 1.00 11.04 104 THR A C 1
ATOM 670 O O . THR A 1 83 ? -54.932 -22.243 2.903 1.00 11.78 104 THR A O 1
ATOM 674 N N . VAL A 1 84 ? -52.799 -21.507 3.021 1.00 11.68 105 VAL A N 1
ATOM 675 C CA . VAL A 1 84 ? -52.518 -21.794 1.618 1.00 11.14 105 VAL A CA 1
ATOM 676 C C . VAL A 1 84 ? -52.758 -23.270 1.320 1.00 10.28 105 VAL A C 1
ATOM 677 O O . VAL A 1 84 ? -53.272 -23.633 0.252 1.00 10.88 105 VAL A O 1
ATOM 681 N N . TYR A 1 85 ? -52.365 -24.144 2.252 1.00 10.47 106 TYR A N 1
ATOM 682 C CA . TYR A 1 85 ? -52.378 -25.584 2.016 1.00 10.53 106 TYR A CA 1
ATOM 683 C C . TYR A 1 85 ? -53.798 -26.133 1.991 1.00 10.30 106 TYR A C 1
ATOM 684 O O . TYR A 1 85 ? -54.143 -26.947 1.122 1.00 10.43 106 TYR A O 1
ATOM 693 N N . TYR A 1 86 ? -54.639 -25.696 2.929 1.00 10.10 107 TYR A N 1
ATOM 694 C CA . TYR A 1 86 ? -56.046 -26.076 2.904 1.00 10.35 107 TYR A CA 1
ATOM 695 C C . TYR A 1 86 ? -56.705 -25.609 1.615 1.00 9.48 107 TYR A C 1
ATOM 696 O O . TYR A 1 86 ? -57.422 -26.370 0.954 1.00 10.21 107 TYR A O 1
ATOM 705 N N . LYS A 1 87 ? -56.490 -24.342 1.255 1.00 10.20 108 LYS A N 1
ATOM 706 C CA . LYS A 1 87 ? -57.152 -23.782 0.083 1.00 10.71 108 LYS A CA 1
ATOM 707 C C . LYS A 1 87 ? -56.778 -24.547 -1.180 1.00 10.04 108 LYS A C 1
ATOM 708 O O . LYS A 1 87 ? -57.645 -24.847 -2.010 1.00 10.15 108 LYS A O 1
ATOM 714 N N . LEU A 1 88 ? -55.498 -24.880 -1.347 1.00 9.57 109 LEU A N 1
ATOM 715 C CA . LEU A 1 88 ? -55.104 -25.623 -2.541 1.00 9.51 109 LEU A CA 1
ATOM 716 C C . LEU A 1 88 ? -55.716 -27.017 -2.551 1.00 9.09 109 LEU A C 1
ATOM 717 O O . LEU A 1 88 ? -56.157 -27.499 -3.601 1.0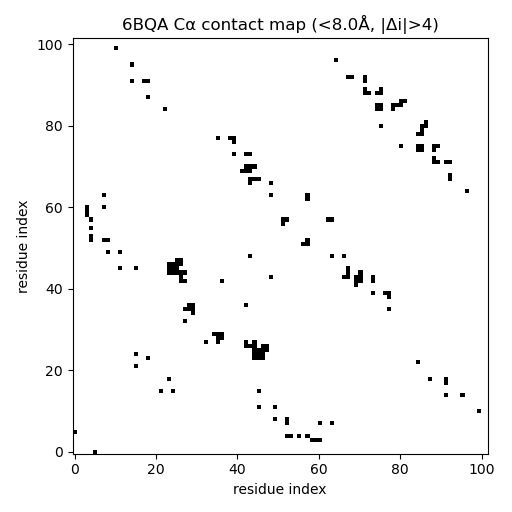0 9.80 109 LEU A O 1
ATOM 722 N N . ALA A 1 89 ? -55.748 -27.681 -1.395 1.00 9.26 110 ALA A N 1
ATOM 723 C CA . ALA A 1 89 ? -56.326 -29.019 -1.332 1.00 9.10 110 ALA A CA 1
ATOM 724 C C . ALA A 1 89 ? -57.784 -29.022 -1.778 1.00 9.31 110 ALA A C 1
ATOM 725 O O . ALA A 1 89 ? -58.207 -29.897 -2.543 1.00 9.81 110 ALA A O 1
ATOM 727 N N . LYS A 1 90 ? -58.573 -28.053 -1.308 1.00 9.90 111 LYS A N 1
ATOM 728 C CA . LYS A 1 90 ? -59.976 -27.990 -1.710 1.00 9.98 111 LYS A CA 1
ATOM 729 C C . LYS A 1 90 ? -60.101 -27.706 -3.200 1.00 9.58 111 LYS A C 1
ATOM 730 O O . LYS A 1 90 ? -60.902 -28.341 -3.905 1.00 10.55 111 LYS A O 1
ATOM 736 N N . LYS A 1 91 ? -59.318 -26.745 -3.694 1.00 9.95 112 LYS A N 1
ATOM 737 C CA . LYS A 1 91 ? -59.363 -26.392 -5.109 1.00 9.69 112 LYS A CA 1
ATOM 738 C C . LYS A 1 91 ? -59.003 -27.583 -5.996 1.00 9.71 112 LYS A C 1
ATOM 739 O O . LYS A 1 91 ? -59.723 -27.903 -6.953 1.00 10.38 112 LYS A O 1
ATOM 745 N N . ILE A 1 92 ? -57.879 -28.245 -5.699 1.00 9.42 113 ILE A N 1
ATOM 746 C CA . ILE A 1 92 ? -57.384 -29.322 -6.560 1.00 10.02 113 ILE A CA 1
ATOM 747 C C . ILE A 1 92 ? -58.264 -30.565 -6.456 1.00 9.61 113 ILE A C 1
ATOM 748 O O . ILE A 1 92 ? -58.422 -31.301 -7.438 1.00 9.75 113 ILE A O 1
ATOM 753 N N . LEU A 1 93 ? -58.852 -30.820 -5.282 1.00 9.82 114 LEU A N 1
ATOM 754 C CA . LEU A 1 93 ? -59.755 -31.964 -5.148 1.00 10.30 114 LEU A CA 1
ATOM 755 C C . LEU A 1 93 ? -60.913 -31.850 -6.128 1.00 8.87 114 LEU A C 1
ATOM 756 O O . LEU A 1 93 ? -61.209 -32.785 -6.883 1.00 9.94 114 LEU A O 1
ATOM 761 N N . HIS A 1 94 ? -61.569 -30.692 -6.144 1.00 9.33 115 HIS A N 1
ATOM 762 C CA . HIS A 1 94 ? -62.726 -30.517 -7.009 1.00 9.83 115 HIS A CA 1
ATOM 763 C C . HIS A 1 94 ? -62.312 -30.484 -8.473 1.00 10.58 115 HIS A C 1
ATOM 764 O O . HIS A 1 94 ? -62.940 -31.127 -9.321 1.00 11.20 115 HIS A O 1
ATOM 771 N N . ALA A 1 95 ? -61.247 -29.741 -8.792 1.00 10.63 116 ALA A N 1
ATOM 772 C CA . ALA A 1 95 ? -60.827 -29.642 -10.185 1.00 11.57 116 ALA A CA 1
ATOM 773 C C . ALA A 1 95 ? -60.303 -30.977 -10.694 1.00 11.02 116 ALA A C 1
ATOM 774 O O . ALA A 1 95 ? -60.501 -31.321 -11.865 1.00 11.96 116 ALA A O 1
ATOM 776 N N . GLY A 1 96 ? -59.619 -31.731 -9.829 1.00 11.07 117 GLY A N 1
ATOM 777 C CA . GLY A 1 96 ? -59.053 -33.005 -10.247 1.00 12.22 117 GLY A CA 1
ATOM 778 C C . GLY A 1 96 ? -60.106 -34.057 -10.534 1.00 10.83 117 GLY A C 1
ATOM 779 O O . GLY A 1 96 ? -60.014 -34.779 -11.533 1.00 11.99 117 GLY A O 1
ATOM 780 N N . PHE A 1 97 ? -61.129 -34.152 -9.681 1.00 10.82 118 PHE A N 1
ATOM 781 C CA . PHE A 1 97 ? -62.221 -35.074 -9.974 1.00 11.56 118 PHE A CA 1
ATOM 782 C C . PHE A 1 97 ? -62.938 -34.692 -11.267 1.00 12.10 118 PHE A C 1
ATOM 783 O O . PHE A 1 97 ? -63.276 -35.564 -12.076 1.00 13.48 118 PHE A O 1
ATOM 791 N N . LYS A 1 98 ? -63.150 -33.396 -11.500 1.00 11.81 119 LYS A N 1
ATOM 792 C CA . LYS A 1 98 ? -63.772 -32.980 -12.755 1.00 14.73 119 LYS A CA 1
ATOM 793 C C . LYS A 1 98 ? -62.916 -33.374 -13.952 1.00 13.42 119 LYS A C 1
ATOM 794 O O . LYS A 1 98 ? -63.434 -33.860 -14.965 1.00 15.54 119 LYS A O 1
ATOM 800 N N . MET A 1 99 ? -61.601 -33.164 -13.857 1.00 14.63 120 MET A N 1
ATOM 801 C CA . MET A 1 99 ? -60.713 -33.495 -14.966 1.00 15.24 120 MET A CA 1
ATOM 802 C C . MET A 1 99 ? -60.760 -34.982 -15.284 1.00 14.18 120 MET A C 1
ATOM 803 O O . MET A 1 99 ? -60.736 -35.376 -16.457 1.00 16.55 120 MET A O 1
ATOM 808 N N . MET A 1 100 ? -60.827 -35.825 -14.257 1.00 14.31 121 MET A N 1
ATOM 809 C CA . MET A 1 100 ? -60.806 -37.267 -14.457 1.00 15.33 121 MET A CA 1
ATOM 810 C C . MET A 1 100 ? -62.147 -37.827 -14.917 1.00 18.18 121 MET A C 1
ATOM 811 O O . MET A 1 100 ? -62.208 -38.999 -15.307 1.00 24.52 121 MET A O 1
ATOM 816 N N . SER A 1 101 ? -63.211 -37.026 -14.897 1.00 16.95 122 SER A N 1
ATOM 817 C CA . SER A 1 101 ? -64.528 -37.480 -15.331 1.00 22.64 122 SER A CA 1
ATOM 818 C C . SER A 1 101 ? -64.865 -37.105 -16.768 1.00 30.46 122 SER A C 1
ATOM 819 O O . SER A 1 101 ? -65.646 -37.813 -17.412 1.00 34.05 122 SER A O 1
ATOM 822 N N . LYS A 1 102 ? -64.305 -36.017 -17.286 1.00 35.16 123 LYS A N 1
ATOM 823 C CA . LYS A 1 102 ? -64.710 -35.492 -18.589 1.00 41.68 123 LYS A CA 1
ATOM 824 C C . LYS A 1 102 ? -64.158 -36.302 -19.762 1.00 44.39 123 LYS A C 1
ATOM 825 O O . LYS A 1 102 ? -63.321 -37.187 -19.586 1.00 45.48 123 LYS A O 1
#

InterPro domains:
  IPR001487 Bromodomain [PF00439] (146-228)
  IPR001487 Bromodomain [PR00503] (170-186)
  IPR001487 Bromodomain [PR00503] (186-204)
  IPR001487 Bromodomain [PR00503] (204-223)
  IPR001487 Bromodomain [PS50014] (153-223)
  IPR001487 Bromodomain [SM00297] (134-242)
  IPR021900 Protein of unknown function DUF3512 [PF12024] (287-464)
  IPR036427 Bromodomain-like superfamily [G3DSA:1.20.920.10] (130-251)
  IPR036427 Bromodomain-like superfamily [SSF47370] (120-240)
  IPR051831 Bromodomain-containing [PTHR22881] (2-584)

Nearest PDB structures (foldseek):
  6bqa-assembly1_A  TM=1.010E+00  e=1.804E-15  Homo sapiens
  4yyh-assembly1_A  TM=1.003E+00  e=2.374E-15  Homo sapiens
  6uzf-assembly1_A  TM=9.970E-01  e=4.849E-15  Homo sapiens
  6v0x-assembly1_A  TM=9.984E-01  e=1.168E-14  Homo sapiens
  8ahc-assembly2_B  TM=9.819E-01  e=1.623E-14  Homo sapiens

Secondary structure (DSSP, 8-state):
--HHHHHHHHHHHHHHTT-TT-TTSSPPPTTTSTTHHHH-SS---HHHHHHHHHTT---SHHHHHHHHHHHHHHHHHHS-TTSHHHHHHHHHHHHHHHHHH-

Foldseek 3Di:
DDPVLVVLVVLLVVLVVLVVVCPQVDWDDCVNQPPLCVQQPDEAGSPVLNVCSVVVVDPDVVVSLVRLLSNLVSQCRRDDCVDPSNVSSVVSNVVSVVVVPD

Radius of gyration: 13.42 Å; Cα contacts (8 Å, |Δi|>4): 98; chains: 1; bounding box: 24×32×35 Å

B-factor: mean 15.3, std 7.53, range [8.02, 53.99]

GO terms:
  GO:0005515 protein binding (F, IPI)
  GO:0035861 site of double-strand break (C, IDA)
  GO:0030674 protein-macromolecule adaptor activity (F, IDA)
  GO:0000724 double-strand break repair via homologous recombination (P, IDA)
  GO:0016514 SWI/SNF complex (C, IDA)
  GO:0140566 histone reader activity (F, IDA)
  GO:0005654 nucleoplasm (C, TAS)
  GO:0005654 nucleoplasm (C, IDA)
  GO:0005634 nucleus (C, IDA)

Solvent-accessible surface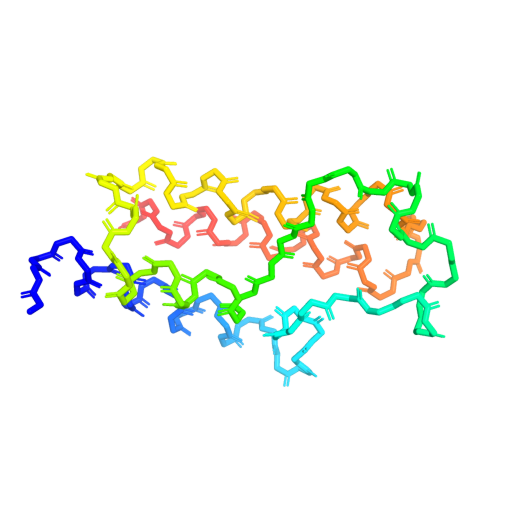 area: 6500 Å² total; per-residue (Å²): 120,58,114,71,22,109,74,0,26,77,20,4,139,49,0,68,180,71,8,116,144,31,76,19,17,150,82,61,74,60,98,146,10,100,23,13,65,140,96,7,144,129,72,26,4,0,23,43,0,88,97,62,2,96,67,56,102,8,126,41,41,103,80,0,44,61,16,0,90,53,5,0,45,12,11,50,93,53,29,184,90,111,40,95,107,47,122,30,0,115,150,1,19,104,35,0,67,152,22,14,88,199

Organism: Homo sapiens (NCBI:txid9606)

CATH classification: 1.20.920.10